Protein AF-A0A1J3D879-F1 (afdb_monomer_lite)

Structure (mmCIF, N/CA/C/O backbone):
data_AF-A0A1J3D879-F1
#
_entry.id   AF-A0A1J3D879-F1
#
loop_
_atom_site.group_PDB
_atom_site.id
_atom_site.type_symbol
_atom_site.label_atom_id
_atom_site.label_alt_id
_atom_site.label_comp_id
_atom_site.label_asym_id
_atom_site.label_entity_id
_atom_site.label_seq_id
_atom_site.pdbx_PDB_ins_code
_atom_site.Cartn_x
_atom_site.Cartn_y
_atom_site.Cartn_z
_atom_site.occupancy
_atom_site.B_iso_or_equiv
_atom_site.auth_seq_id
_atom_site.auth_comp_id
_atom_site.auth_asym_id
_atom_site.auth_atom_id
_atom_site.pdbx_PDB_model_num
ATOM 1 N N . ASP A 1 1 ? 16.207 -4.044 -16.120 1.00 57.97 1 ASP A N 1
ATOM 2 C CA . ASP A 1 1 ? 14.805 -3.683 -16.397 1.00 57.97 1 ASP A CA 1
ATOM 3 C C . ASP A 1 1 ? 13.958 -4.254 -15.268 1.00 57.97 1 ASP A C 1
ATOM 5 O O . ASP A 1 1 ? 13.792 -5.464 -15.191 1.00 57.97 1 ASP A O 1
ATOM 9 N N . PHE A 1 2 ? 13.556 -3.418 -14.310 1.00 56.44 2 PHE A N 1
ATOM 10 C CA . PHE A 1 2 ? 12.935 -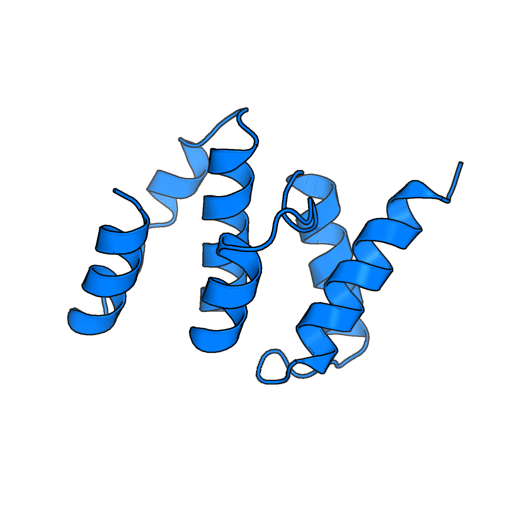3.850 -13.048 1.00 56.44 2 PHE A CA 1
ATOM 11 C C . PHE A 1 2 ? 11.636 -4.635 -13.268 1.00 56.44 2 PHE A C 1
ATOM 13 O O . PHE A 1 2 ? 11.356 -5.597 -12.559 1.00 56.44 2 PHE A O 1
ATOM 20 N N . VAL A 1 3 ? 10.868 -4.272 -14.299 1.00 58.47 3 VAL A N 1
ATOM 21 C CA . VAL A 1 3 ? 9.646 -4.996 -14.671 1.00 58.47 3 VAL A CA 1
ATOM 22 C C . VAL A 1 3 ? 9.974 -6.448 -15.010 1.00 58.47 3 VAL A C 1
ATOM 24 O O . VAL A 1 3 ? 9.271 -7.355 -14.571 1.00 58.47 3 VAL A O 1
ATOM 27 N N . LYS A 1 4 ? 11.086 -6.675 -15.720 1.00 65.62 4 LYS A N 1
ATOM 28 C CA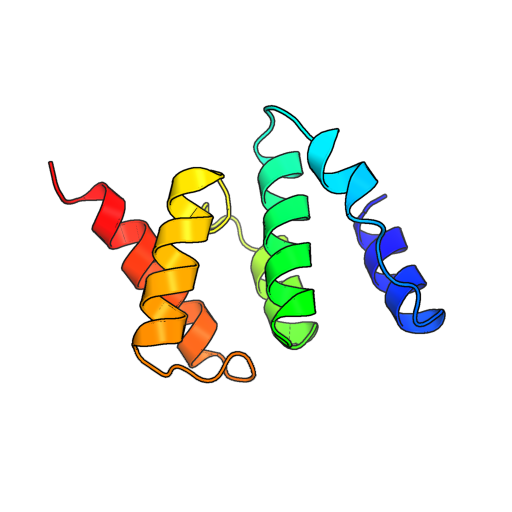 . LYS A 1 4 ? 11.577 -8.018 -16.020 1.00 65.62 4 LYS A CA 1
ATOM 29 C C . LYS A 1 4 ? 11.952 -8.763 -14.741 1.00 65.62 4 LYS A C 1
ATOM 31 O O . LYS A 1 4 ? 11.497 -9.883 -14.574 1.00 65.62 4 LYS A O 1
ATOM 36 N N . GLU A 1 5 ? 12.685 -8.142 -13.817 1.00 62.16 5 GLU A N 1
ATOM 37 C CA . GLU A 1 5 ? 13.065 -8.786 -12.548 1.00 62.16 5 GLU A CA 1
ATOM 38 C C . GLU A 1 5 ? 11.863 -9.136 -11.660 1.00 62.16 5 GLU A C 1
ATOM 40 O O . GLU A 1 5 ? 11.842 -10.205 -11.055 1.00 62.16 5 GLU A O 1
ATOM 45 N N . VAL A 1 6 ? 10.833 -8.285 -11.615 1.00 60.81 6 VAL A N 1
ATOM 46 C CA . VAL A 1 6 ? 9.581 -8.571 -10.894 1.00 60.81 6 VAL A CA 1
ATOM 47 C C . VAL A 1 6 ? 8.852 -9.766 -11.506 1.00 60.81 6 VAL A C 1
ATOM 49 O O . VAL A 1 6 ? 8.332 -10.606 -10.773 1.00 60.81 6 VAL A O 1
ATOM 52 N N . ILE A 1 7 ? 8.820 -9.861 -12.838 1.00 64.75 7 ILE A N 1
ATOM 53 C CA . ILE A 1 7 ? 8.221 -10.999 -13.547 1.00 64.75 7 ILE A CA 1
ATOM 54 C C . ILE A 1 7 ? 9.040 -12.276 -13.294 1.0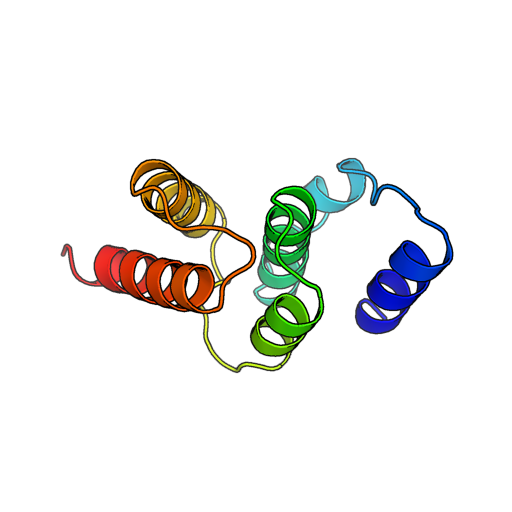0 64.75 7 ILE A C 1
ATOM 56 O O . ILE A 1 7 ? 8.469 -13.328 -13.007 1.00 64.75 7 ILE A O 1
ATOM 60 N N . GLU A 1 8 ? 10.370 -12.181 -13.348 1.00 63.69 8 GLU A N 1
ATOM 61 C CA . GLU A 1 8 ? 11.297 -13.313 -13.214 1.00 63.69 8 GLU A CA 1
ATOM 62 C C . GLU A 1 8 ? 11.342 -13.863 -11.779 1.00 63.69 8 GLU A C 1
ATOM 64 O O . GLU A 1 8 ? 11.367 -15.078 -11.577 1.00 63.69 8 GLU A O 1
ATOM 69 N N . ALA A 1 9 ? 11.284 -12.992 -10.765 1.00 59.56 9 ALA A N 1
ATOM 70 C CA . ALA A 1 9 ? 11.228 -13.387 -9.357 1.00 59.56 9 ALA A CA 1
ATOM 71 C C . ALA A 1 9 ? 9.938 -14.147 -9.010 1.00 59.56 9 ALA A C 1
ATOM 73 O O . ALA A 1 9 ? 9.950 -14.998 -8.119 1.00 59.56 9 ALA A O 1
ATOM 74 N N . ASP A 1 10 ? 8.843 -13.864 -9.71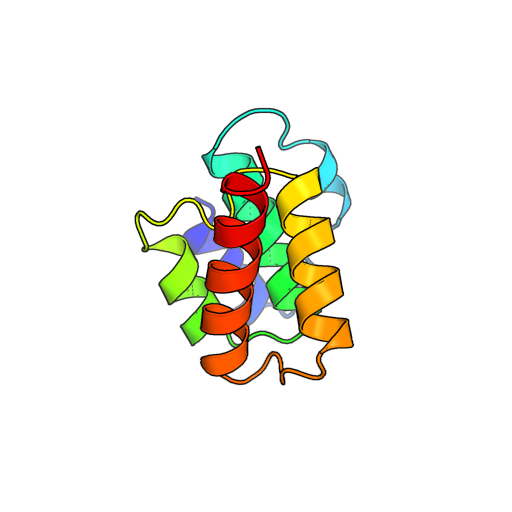7 1.00 53.66 10 ASP A N 1
ATOM 75 C CA . ASP A 1 10 ? 7.564 -14.556 -9.551 1.00 53.66 10 ASP A CA 1
ATOM 76 C C . ASP A 1 10 ? 7.576 -15.936 -10.221 1.00 53.66 10 ASP A C 1
ATOM 78 O O . ASP A 1 10 ? 7.148 -16.924 -9.629 1.00 53.66 10 ASP A O 1
ATOM 82 N N . THR A 1 11 ? 8.191 -16.043 -11.404 1.00 58.50 11 THR A N 1
ATOM 83 C CA . THR A 1 11 ? 8.363 -17.336 -12.094 1.00 58.50 11 THR A CA 1
ATOM 84 C C . THR A 1 11 ? 9.351 -18.259 -11.380 1.00 58.50 11 THR A C 1
ATOM 86 O O . THR A 1 11 ? 9.204 -19.478 -11.441 1.00 58.50 11 THR A O 1
ATOM 89 N N . ARG A 1 12 ? 10.361 -17.703 -10.697 1.00 53.00 12 ARG A N 1
ATOM 90 C CA . ARG A 1 12 ? 11.370 -18.477 -9.954 1.00 53.00 12 ARG A CA 1
ATOM 91 C C . ARG A 1 12 ? 11.068 -18.678 -8.470 1.00 53.00 12 ARG A C 1
ATOM 93 O O . ARG A 1 12 ? 11.815 -19.401 -7.817 1.00 53.00 12 ARG A O 1
ATOM 100 N N . GLY A 1 13 ? 10.038 -18.036 -7.913 1.00 51.44 13 GLY A N 1
ATOM 101 C CA . GLY A 1 13 ? 9.814 -18.023 -6.460 1.00 51.44 13 GLY A CA 1
ATOM 102 C C . GLY A 1 13 ? 10.995 -17.434 -5.671 1.00 51.44 13 GLY A C 1
ATOM 103 O O . GLY A 1 13 ? 11.185 -17.757 -4.499 1.00 51.44 13 GLY A O 1
ATOM 104 N N . SER A 1 14 ? 11.821 -16.599 -6.313 1.00 49.25 14 SER A N 1
ATOM 105 C CA . SER A 1 14 ? 13.052 -16.079 -5.717 1.00 49.25 14 SER A CA 1
ATOM 106 C C . SER A 1 14 ? 12.726 -15.003 -4.685 1.00 49.25 14 SER A C 1
ATOM 108 O O . SER A 1 14 ? 11.958 -14.068 -4.951 1.00 49.25 14 SER A O 1
ATOM 110 N N . LYS A 1 15 ? 13.337 -15.113 -3.502 1.00 51.84 15 LYS A N 1
ATOM 111 C CA . LYS A 1 15 ? 13.393 -14.011 -2.538 1.00 51.84 15 LYS A CA 1
ATOM 112 C C . LYS A 1 15 ? 14.237 -12.908 -3.164 1.00 51.84 15 LYS A C 1
ATOM 114 O O . LYS A 1 15 ? 15.366 -13.160 -3.576 1.00 51.84 15 LYS A O 1
ATOM 119 N N . PHE A 1 16 ? 13.656 -11.723 -3.305 1.00 54.22 16 PHE A N 1
ATOM 120 C CA . PHE A 1 16 ? 14.410 -10.546 -3.710 1.00 54.22 16 PHE A CA 1
ATOM 121 C C . PHE A 1 16 ? 15.295 -10.191 -2.516 1.00 54.22 16 PHE A C 1
ATOM 123 O O . PHE A 1 16 ? 14.790 -10.039 -1.406 1.00 54.22 16 PHE A O 1
ATOM 130 N N . GLU A 1 17 ? 16.610 -10.208 -2.693 1.00 47.88 17 GLU A N 1
ATOM 131 C CA . GLU A 1 17 ? 17.532 -10.095 -1.569 1.00 47.88 17 GLU A CA 1
ATOM 132 C C . GLU A 1 17 ? 17.519 -8.647 -1.048 1.00 47.88 17 GLU A C 1
ATOM 134 O O . GLU A 1 17 ? 17.740 -7.690 -1.793 1.00 47.88 17 GLU A O 1
ATOM 139 N N . MET A 1 18 ? 17.220 -8.483 0.246 1.00 46.66 18 MET A N 1
ATOM 140 C CA . MET A 1 18 ? 17.098 -7.192 0.946 1.00 46.66 18 MET A CA 1
ATOM 141 C C . MET A 1 18 ? 18.365 -6.319 0.830 1.00 46.66 18 MET A C 1
ATOM 143 O O . MET A 1 18 ? 18.318 -5.112 1.043 1.00 46.66 18 MET A O 1
ATOM 147 N N . SER A 1 19 ? 19.495 -6.922 0.449 1.00 41.44 19 SER A N 1
ATOM 148 C CA . SER A 1 19 ? 20.781 -6.279 0.166 1.00 41.44 19 SER A CA 1
ATOM 149 C C . SER A 1 19 ? 20.740 -5.319 -1.032 1.00 41.44 19 SER A C 1
ATOM 151 O O . SER A 1 19 ? 21.438 -4.304 -1.024 1.00 41.44 19 SER A O 1
ATOM 153 N N . CYS A 1 20 ? 19.896 -5.569 -2.039 1.00 46.41 20 CYS A N 1
ATOM 154 C CA . CYS A 1 20 ? 19.729 -4.656 -3.176 1.00 46.41 20 CYS A CA 1
ATOM 155 C C . CYS A 1 20 ? 18.951 -3.390 -2.788 1.00 46.41 20 CYS A C 1
ATOM 157 O O . CYS A 1 20 ? 19.154 -2.332 -3.374 1.00 46.41 20 CYS A O 1
ATOM 159 N N . ILE A 1 21 ? 18.093 -3.477 -1.767 1.00 50.09 21 ILE A N 1
ATOM 160 C CA . ILE A 1 21 ? 17.247 -2.371 -1.305 1.00 50.09 21 ILE A CA 1
ATOM 161 C C . ILE A 1 21 ? 18.077 -1.248 -0.668 1.00 50.09 21 ILE A C 1
ATOM 163 O O . ILE A 1 21 ? 17.761 -0.074 -0.849 1.00 50.09 21 ILE A O 1
ATOM 167 N N . SER A 1 22 ? 19.151 -1.599 0.042 1.00 49.25 22 SER A N 1
ATOM 168 C CA . SER A 1 22 ? 20.081 -0.643 0.658 1.00 49.25 22 SER A CA 1
ATOM 169 C C . SER A 1 22 ? 20.980 0.099 -0.336 1.00 49.25 22 SER A C 1
ATOM 171 O O . SER A 1 22 ? 21.601 1.078 0.051 1.00 49.25 22 SER A O 1
ATOM 173 N N . LEU A 1 23 ? 21.064 -0.353 -1.594 1.00 48.25 23 LEU A N 1
ATOM 174 C CA . LEU A 1 23 ? 21.905 0.263 -2.633 1.00 48.25 23 LEU A CA 1
ATOM 175 C C . LEU A 1 23 ? 21.143 1.250 -3.532 1.00 48.25 23 LEU A C 1
ATOM 177 O O . LEU A 1 23 ? 21.752 1.935 -4.347 1.00 48.25 23 LEU A O 1
ATOM 181 N N . LEU A 1 24 ? 19.818 1.312 -3.396 1.00 53.84 24 LEU A N 1
ATOM 182 C CA . LEU A 1 24 ? 18.919 2.152 -4.186 1.00 53.84 24 LEU A CA 1
ATOM 183 C C . LEU A 1 24 ? 18.706 3.485 -3.438 1.00 53.84 24 LEU A C 1
ATOM 185 O O . LEU A 1 24 ? 17.643 3.722 -2.857 1.00 53.84 24 LEU A O 1
ATOM 189 N N . GLU A 1 25 ? 19.745 4.323 -3.365 1.00 52.59 25 GLU A N 1
ATOM 190 C CA . GLU A 1 25 ? 19.711 5.597 -2.633 1.00 52.59 25 GLU A CA 1
ATOM 191 C C . GLU A 1 25 ? 19.533 6.819 -3.549 1.00 52.59 25 GLU A C 1
ATOM 193 O O . GLU A 1 25 ? 20.435 7.226 -4.277 1.00 52.59 25 GLU A O 1
ATOM 198 N N . GLY A 1 26 ? 18.389 7.496 -3.386 1.00 55.34 26 GLY A N 1
ATOM 199 C CA . GLY A 1 26 ? 18.243 8.927 -3.673 1.00 55.34 26 GLY A CA 1
ATOM 200 C C . GLY A 1 26 ? 17.288 9.299 -4.805 1.00 55.34 26 GLY A C 1
ATOM 201 O O . GLY A 1 26 ? 16.754 10.409 -4.789 1.00 55.34 26 GLY A O 1
ATOM 202 N N . SER A 1 27 ? 16.991 8.404 -5.752 1.00 65.88 27 SER A N 1
ATOM 203 C CA . SER A 1 27 ? 16.064 8.723 -6.845 1.00 65.88 27 SER A CA 1
ATOM 204 C C . SER A 1 27 ? 14.606 8.339 -6.549 1.00 65.88 27 SER A C 1
ATOM 206 O O . SER A 1 27 ? 14.280 7.423 -5.790 1.00 65.88 27 SER A O 1
ATOM 208 N N . VAL A 1 28 ? 13.678 9.047 -7.197 1.00 64.75 28 VAL A N 1
ATOM 209 C CA . VAL A 1 28 ? 12.233 8.759 -7.147 1.00 64.75 28 VAL A CA 1
ATOM 210 C C . VAL A 1 28 ? 11.938 7.318 -7.591 1.00 64.75 28 VAL A C 1
ATOM 212 O O . VAL A 1 28 ? 11.107 6.645 -6.987 1.00 64.75 28 VAL A O 1
ATOM 215 N N . HIS A 1 29 ? 12.645 6.819 -8.609 1.00 67.88 29 HIS A N 1
ATOM 216 C CA . HIS A 1 29 ? 12.462 5.464 -9.143 1.00 67.88 29 HIS A CA 1
ATOM 217 C C . HIS A 1 29 ? 12.942 4.376 -8.177 1.00 67.88 29 HIS A C 1
ATOM 219 O O . HIS A 1 29 ? 12.265 3.367 -7.996 1.00 67.88 29 HIS A O 1
ATOM 225 N N . GLU A 1 30 ? 14.066 4.601 -7.511 1.00 70.62 30 GLU A N 1
ATOM 226 C CA . GLU A 1 30 ? 14.620 3.700 -6.498 1.00 70.62 30 GLU A CA 1
ATOM 227 C C . GLU A 1 30 ? 13.702 3.556 -5.283 1.00 70.62 30 GLU A C 1
ATOM 229 O O . GLU A 1 30 ? 13.413 2.442 -4.839 1.00 70.62 30 GLU A O 1
ATOM 234 N N . ASN A 1 31 ? 13.146 4.675 -4.808 1.00 73.75 31 ASN A N 1
ATOM 235 C CA . ASN A 1 31 ? 12.151 4.665 -3.738 1.00 73.75 31 ASN A CA 1
ATOM 236 C C . ASN A 1 31 ? 10.889 3.884 -4.138 1.00 73.75 31 ASN A C 1
ATOM 238 O O . ASN A 1 31 ? 10.369 3.114 -3.327 1.00 73.75 31 ASN A O 1
ATOM 242 N N . LYS A 1 32 ? 10.439 4.009 -5.397 1.00 76.38 32 LYS A N 1
ATOM 243 C CA . LYS A 1 32 ? 9.317 3.213 -5.917 1.00 76.38 32 LYS A CA 1
ATOM 244 C C . LYS A 1 32 ? 9.602 1.716 -5.872 1.00 76.38 32 LYS A C 1
ATOM 246 O O . LYS A 1 32 ? 8.755 0.956 -5.406 1.00 76.38 32 LYS A O 1
ATOM 251 N N . ILE A 1 33 ? 10.784 1.306 -6.322 1.00 76.88 33 ILE A N 1
ATOM 252 C CA . ILE A 1 33 ? 11.198 -0.100 -6.354 1.00 76.88 33 ILE A CA 1
ATOM 253 C C . ILE A 1 33 ? 11.229 -0.690 -4.943 1.00 76.88 33 ILE A C 1
ATOM 255 O O . ILE A 1 33 ? 10.557 -1.692 -4.692 1.00 76.88 33 ILE A O 1
ATOM 259 N N . ARG A 1 34 ? 11.933 -0.041 -4.005 1.00 80.19 34 ARG A N 1
ATOM 260 C CA . ARG A 1 34 ? 11.989 -0.489 -2.606 1.00 80.19 34 ARG A CA 1
ATOM 261 C C . ARG A 1 34 ? 10.593 -0.656 -2.022 1.00 80.19 34 ARG A C 1
ATOM 263 O O . ARG A 1 34 ? 10.275 -1.695 -1.453 1.00 80.19 34 ARG A O 1
ATOM 270 N N . ASN A 1 35 ? 9.765 0.373 -2.151 1.00 84.31 35 ASN A N 1
ATOM 271 C CA . ASN A 1 35 ? 8.470 0.392 -1.491 1.00 84.31 35 ASN A CA 1
ATOM 272 C C . ASN A 1 35 ? 7.534 -0.689 -2.069 1.00 84.31 35 ASN A C 1
ATOM 274 O O . ASN A 1 35 ? 6.795 -1.326 -1.323 1.00 84.31 35 ASN A O 1
ATOM 278 N N . VAL A 1 36 ? 7.615 -0.984 -3.371 1.00 83.69 36 VAL A N 1
ATOM 279 C CA . VAL A 1 36 ? 6.874 -2.098 -3.991 1.00 83.69 36 VAL A CA 1
ATOM 280 C C . VAL A 1 36 ? 7.330 -3.464 -3.478 1.00 83.69 36 VAL A C 1
ATOM 282 O O . VAL A 1 36 ? 6.487 -4.341 -3.287 1.00 83.69 36 VAL A O 1
ATOM 285 N N . LEU A 1 37 ? 8.624 -3.650 -3.213 1.00 84.12 37 LEU A N 1
ATOM 286 C CA . LEU A 1 37 ? 9.129 -4.890 -2.615 1.00 84.12 37 LEU A CA 1
ATOM 287 C C . LEU A 1 37 ? 8.575 -5.095 -1.203 1.00 84.12 37 LEU A C 1
ATOM 289 O O . LEU A 1 37 ? 8.076 -6.176 -0.905 1.00 84.12 37 LEU A O 1
ATOM 293 N N . VAL A 1 38 ? 8.550 -4.040 -0.385 1.00 87.31 38 VAL A N 1
ATOM 294 C CA . VAL A 1 38 ? 7.939 -4.086 0.954 1.00 87.31 38 VAL A CA 1
ATOM 295 C C . VAL A 1 38 ? 6.456 -4.473 0.869 1.00 87.31 38 VAL A C 1
ATOM 297 O O . VAL A 1 38 ? 5.990 -5.342 1.603 1.00 87.31 38 VAL A O 1
ATOM 300 N N . LEU A 1 39 ? 5.701 -3.889 -0.070 1.00 88.19 39 LEU A N 1
ATOM 301 C CA . LEU A 1 39 ? 4.293 -4.250 -0.284 1.00 88.19 39 LEU A CA 1
ATOM 302 C C . LEU A 1 39 ? 4.124 -5.707 -0.741 1.00 88.19 39 LEU A C 1
ATOM 304 O O . LEU A 1 39 ? 3.180 -6.378 -0.322 1.00 88.19 39 LEU A O 1
ATOM 308 N N . ARG A 1 40 ? 5.032 -6.216 -1.582 1.00 88.06 40 ARG A N 1
ATOM 309 C CA . ARG A 1 40 ? 5.034 -7.622 -2.007 1.00 88.06 40 ARG A CA 1
ATOM 310 C C . ARG A 1 40 ? 5.228 -8.556 -0.815 1.00 88.06 40 ARG A C 1
ATOM 312 O O . ARG A 1 40 ? 4.483 -9.524 -0.690 1.00 88.06 40 ARG A O 1
ATOM 319 N N . GLU A 1 41 ? 6.194 -8.266 0.052 1.00 88.06 41 GLU A N 1
ATOM 320 C CA . GLU A 1 41 ? 6.462 -9.059 1.261 1.00 88.06 41 GLU A CA 1
ATOM 321 C C . GLU A 1 41 ? 5.287 -9.037 2.243 1.00 88.06 41 GLU A C 1
ATOM 323 O O . GLU A 1 41 ? 4.984 -10.054 2.864 1.00 88.06 41 GLU A O 1
ATOM 328 N N . LEU A 1 42 ? 4.552 -7.924 2.300 1.00 88.00 42 LEU A N 1
ATOM 329 C CA . LEU A 1 42 ? 3.310 -7.799 3.068 1.00 88.00 42 LEU A CA 1
ATOM 330 C C . LEU A 1 42 ? 2.136 -8.612 2.476 1.00 88.00 42 LEU A C 1
ATOM 332 O O . LEU A 1 42 ? 1.065 -8.705 3.074 1.00 88.00 42 LEU A O 1
ATOM 336 N N . GLY A 1 43 ? 2.311 -9.205 1.293 1.00 89.50 43 GLY A N 1
ATOM 337 C CA . GLY A 1 43 ? 1.300 -10.027 0.632 1.00 89.50 43 GLY A CA 1
ATOM 338 C C . GLY A 1 43 ? 0.336 -9.247 -0.261 1.00 89.50 43 GLY A C 1
ATOM 339 O O . GLY A 1 43 ? -0.734 -9.769 -0.591 1.00 89.50 43 GLY A O 1
ATOM 340 N N . VAL A 1 44 ? 0.690 -8.023 -0.672 1.00 90.69 44 VAL A N 1
ATOM 341 C CA . VAL A 1 44 ? -0.097 -7.254 -1.644 1.00 90.69 44 VAL A CA 1
ATOM 342 C C . VAL A 1 44 ? -0.057 -7.956 -3.015 1.00 90.69 44 VAL A C 1
ATOM 344 O O . VAL A 1 44 ? 1.024 -8.202 -3.554 1.00 90.69 44 VAL A O 1
ATOM 347 N N . PRO A 1 45 ? -1.217 -8.269 -3.625 1.00 89.44 45 PRO A N 1
ATOM 348 C CA . PRO A 1 45 ? -1.293 -8.938 -4.915 1.00 89.44 45 PRO A CA 1
ATOM 349 C C . PRO A 1 45 ? -0.592 -8.161 -6.027 1.00 89.44 45 PRO A C 1
ATOM 351 O O . PRO A 1 45 ? -0.764 -6.948 -6.158 1.00 89.44 45 PRO A O 1
ATOM 354 N N . GLN A 1 46 ? 0.086 -8.884 -6.917 1.00 84.44 46 GLN A N 1
ATOM 355 C CA . GLN A 1 46 ? 0.846 -8.310 -8.030 1.00 84.44 46 GLN A CA 1
ATOM 356 C C . GLN A 1 46 ? 0.015 -7.362 -8.913 1.00 84.44 46 GLN A C 1
ATOM 358 O O . GLN A 1 46 ? 0.509 -6.320 -9.330 1.00 84.44 46 GLN A O 1
ATOM 363 N N . ARG A 1 47 ? -1.281 -7.651 -9.120 1.00 86.44 47 ARG A N 1
ATOM 364 C CA . ARG A 1 47 ? -2.211 -6.755 -9.841 1.00 86.44 47 ARG A CA 1
ATOM 365 C C . ARG A 1 47 ? -2.275 -5.344 -9.239 1.00 86.44 47 ARG A C 1
ATOM 367 O O . ARG A 1 47 ? -2.385 -4.365 -9.969 1.00 86.44 47 ARG A O 1
ATOM 374 N N . LEU A 1 48 ? -2.205 -5.240 -7.909 1.00 86.19 48 LEU A N 1
ATOM 375 C CA . LEU A 1 48 ? -2.233 -3.969 -7.188 1.00 86.19 48 LEU A CA 1
ATOM 376 C C . LEU A 1 48 ? -0.854 -3.298 -7.219 1.00 86.19 48 LEU A C 1
ATOM 378 O O . LEU A 1 48 ? -0.779 -2.084 -7.376 1.00 86.19 48 LEU A O 1
ATOM 382 N N . LEU A 1 49 ? 0.227 -4.082 -7.156 1.00 84.38 49 LEU A N 1
ATOM 383 C CA . LEU A 1 49 ? 1.599 -3.581 -7.299 1.00 84.38 49 LEU A CA 1
ATOM 384 C C . LEU A 1 49 ? 1.850 -2.982 -8.689 1.00 84.38 49 LEU A C 1
ATOM 386 O O . LEU A 1 49 ? 2.384 -1.881 -8.793 1.00 84.38 49 LEU A O 1
ATOM 390 N N . PHE A 1 50 ? 1.405 -3.650 -9.758 1.00 81.94 50 PHE A N 1
ATOM 391 C CA . PHE A 1 50 ? 1.498 -3.106 -11.113 1.00 81.94 50 PHE A CA 1
ATOM 392 C C . PHE A 1 50 ? 0.713 -1.809 -11.250 1.00 81.94 50 PHE A C 1
ATOM 394 O O . PHE A 1 50 ? 1.238 -0.846 -11.802 1.00 81.94 50 PHE A O 1
ATOM 401 N N . SER A 1 51 ? -0.498 -1.748 -10.684 1.00 79.38 51 SER A N 1
ATOM 402 C CA . SER A 1 51 ? -1.287 -0.514 -10.661 1.00 79.38 51 SER A CA 1
ATOM 403 C C . SER A 1 51 ? -0.560 0.637 -9.962 1.00 79.38 51 SER A C 1
ATOM 405 O O . SER A 1 51 ? -0.765 1.783 -10.347 1.00 79.38 51 SER A O 1
ATOM 407 N N . LEU A 1 52 ? 0.265 0.360 -8.948 1.00 77.19 52 LEU A N 1
ATOM 408 C CA . LEU A 1 52 ? 1.066 1.370 -8.254 1.00 77.19 52 LEU A CA 1
ATOM 409 C C . LEU A 1 52 ? 2.270 1.821 -9.087 1.00 77.19 52 LEU A C 1
ATOM 411 O O . LEU A 1 52 ? 2.523 3.023 -9.175 1.00 77.19 52 LEU A O 1
ATOM 415 N N . LEU A 1 53 ? 2.965 0.877 -9.731 1.00 72.38 53 LEU A N 1
ATOM 416 C CA . LEU A 1 53 ? 4.141 1.133 -10.571 1.00 72.38 53 LEU A CA 1
ATOM 417 C C . LEU A 1 53 ? 3.824 1.989 -11.798 1.00 72.38 53 LEU A C 1
ATOM 419 O O . LEU A 1 53 ? 4.581 2.906 -12.107 1.00 72.38 53 LEU A O 1
ATOM 423 N N . ILE A 1 54 ? 2.706 1.709 -12.475 1.00 73.19 54 ILE A N 1
ATOM 424 C CA . ILE A 1 54 ? 2.278 2.458 -13.667 1.00 73.19 54 ILE A CA 1
ATOM 425 C C . ILE A 1 54 ? 1.578 3.776 -13.322 1.00 73.19 54 ILE A C 1
ATOM 427 O O . ILE A 1 54 ? 1.309 4.577 -14.214 1.00 73.19 54 ILE A O 1
ATOM 431 N N . SER A 1 55 ? 1.234 4.002 -12.048 1.00 71.50 55 SER A N 1
ATOM 432 C CA . SER A 1 55 ? 0.596 5.251 -11.650 1.00 71.50 55 SER A CA 1
ATOM 433 C C . SER A 1 55 ? 1.623 6.373 -11.530 1.00 71.50 55 SER A C 1
ATOM 435 O O . SER A 1 55 ? 2.702 6.213 -10.951 1.00 71.50 55 SER A O 1
ATOM 437 N N . ASP A 1 56 ? 1.231 7.556 -11.991 1.00 63.16 56 ASP A N 1
ATOM 438 C CA . ASP A 1 56 ? 2.002 8.787 -11.802 1.00 63.16 56 ASP A CA 1
ATOM 439 C C . ASP A 1 56 ? 1.921 9.315 -10.350 1.00 63.16 56 ASP A C 1
ATOM 441 O O . ASP A 1 56 ? 2.440 10.373 -9.998 1.00 63.16 56 ASP A O 1
ATOM 445 N N . ARG A 1 57 ? 1.240 8.572 -9.462 1.00 62.53 57 ARG A N 1
ATOM 446 C CA . ARG A 1 57 ? 1.027 8.970 -8.072 1.00 62.53 57 ARG A CA 1
ATOM 447 C C . ARG A 1 57 ? 2.309 8.760 -7.268 1.00 62.53 57 ARG A C 1
ATOM 449 O O . ARG A 1 57 ? 2.875 7.670 -7.229 1.00 62.53 57 ARG A O 1
ATOM 456 N N . GLN A 1 58 ? 2.717 9.800 -6.547 1.00 62.78 58 GLN A N 1
ATOM 457 C CA . GLN A 1 58 ? 3.917 9.843 -5.703 1.00 62.78 58 GLN A CA 1
ATOM 458 C C . GLN A 1 58 ? 3.782 9.051 -4.380 1.00 62.78 58 GLN A C 1
ATOM 460 O O . GLN A 1 58 ? 4.571 9.267 -3.467 1.00 62.78 58 GLN A O 1
ATOM 465 N N . ILE A 1 59 ? 2.816 8.120 -4.262 1.00 59.78 59 ILE A N 1
ATOM 466 C CA . ILE A 1 59 ? 2.517 7.323 -3.038 1.00 59.78 59 ILE A CA 1
ATOM 467 C C . ILE A 1 59 ? 3.768 6.649 -2.465 1.00 59.78 59 ILE A C 1
ATOM 469 O O . ILE A 1 59 ? 3.865 6.349 -1.283 1.00 59.78 59 ILE A O 1
ATOM 473 N N . VAL A 1 60 ? 4.714 6.365 -3.348 1.00 58.25 60 VAL A N 1
ATOM 474 C CA . VAL A 1 60 ? 5.901 5.559 -3.106 1.00 58.25 60 VAL A CA 1
ATOM 475 C C . VAL A 1 60 ? 7.189 6.393 -3.157 1.00 58.25 60 VAL A C 1
ATOM 477 O O . VAL A 1 60 ? 8.279 5.836 -3.238 1.00 58.25 60 VAL A O 1
ATOM 480 N N . CYS A 1 61 ? 7.087 7.721 -3.086 1.00 59.56 61 CYS A N 1
ATOM 481 C CA . CYS A 1 61 ? 8.213 8.637 -3.251 1.00 59.56 61 CYS A CA 1
ATOM 482 C C . CYS A 1 61 ? 8.628 9.258 -1.914 1.00 59.56 61 CYS A C 1
ATOM 484 O O . CYS A 1 61 ? 8.329 10.409 -1.622 1.00 59.56 61 CYS A O 1
ATOM 486 N N . GLY A 1 62 ? 9.320 8.466 -1.102 1.00 67.06 62 GLY A N 1
ATOM 487 C CA . GLY A 1 62 ? 9.820 8.847 0.218 1.00 67.06 62 GLY A CA 1
ATOM 488 C C . GLY A 1 62 ? 10.017 7.593 1.060 1.00 67.06 62 GLY A C 1
ATOM 489 O O . GLY A 1 62 ? 9.191 6.685 0.994 1.00 67.06 62 GLY A O 1
ATOM 490 N N . ARG A 1 63 ? 11.132 7.494 1.791 1.00 69.88 63 ARG A N 1
ATOM 491 C CA . ARG A 1 63 ? 11.432 6.322 2.630 1.00 69.88 63 ARG A CA 1
ATOM 492 C C . ARG A 1 63 ? 10.634 6.348 3.922 1.00 69.88 63 ARG A C 1
ATOM 494 O O . ARG A 1 63 ? 9.724 5.549 4.097 1.00 69.88 63 ARG A O 1
ATOM 501 N N . GLU A 1 64 ? 10.926 7.332 4.757 1.00 75.12 64 GLU A N 1
ATOM 502 C CA . GLU A 1 64 ? 10.364 7.455 6.103 1.00 75.12 64 GLU A CA 1
ATOM 503 C C . GLU A 1 64 ? 8.838 7.612 6.052 1.00 75.12 64 GLU A C 1
ATOM 505 O O . GLU A 1 64 ? 8.102 6.844 6.664 1.00 75.12 64 GLU A O 1
ATOM 510 N N . ARG A 1 65 ? 8.340 8.512 5.191 1.00 79.25 65 ARG A N 1
ATOM 511 C CA . ARG A 1 65 ? 6.895 8.737 5.012 1.00 79.25 65 ARG A CA 1
ATOM 512 C C . ARG A 1 65 ? 6.131 7.499 4.545 1.00 79.25 65 ARG A C 1
ATOM 514 O O . ARG A 1 65 ? 4.968 7.323 4.917 1.00 79.25 65 ARG A O 1
ATOM 521 N N . PHE A 1 66 ? 6.745 6.669 3.702 1.00 85.94 66 PHE A N 1
ATOM 522 C CA . PHE A 1 66 ? 6.114 5.438 3.238 1.00 85.94 66 PHE A CA 1
ATOM 523 C C . PHE A 1 66 ? 6.008 4.428 4.378 1.00 85.94 66 PHE A C 1
ATOM 525 O O . PHE A 1 66 ? 4.922 3.899 4.597 1.00 85.94 66 PHE A O 1
ATOM 532 N N . GLU A 1 67 ? 7.096 4.207 5.118 1.00 86.75 67 GLU A N 1
ATOM 533 C CA . GLU A 1 67 ? 7.132 3.275 6.250 1.00 86.75 67 GLU A CA 1
ATOM 534 C C . GLU A 1 67 ? 6.120 3.678 7.337 1.00 86.75 67 GLU A C 1
ATOM 536 O O . GLU A 1 67 ? 5.309 2.850 7.754 1.00 86.75 67 GLU A O 1
ATOM 541 N N . GLU A 1 68 ? 6.056 4.963 7.703 1.00 88.31 68 GLU A N 1
ATOM 542 C CA . GLU A 1 68 ? 5.071 5.479 8.666 1.00 88.31 68 GLU A CA 1
ATOM 543 C C . GLU A 1 68 ? 3.621 5.309 8.192 1.00 88.31 68 GLU A C 1
ATOM 545 O O . GLU A 1 68 ? 2.735 4.915 8.956 1.00 88.31 68 GLU A O 1
ATOM 550 N N . SER A 1 69 ? 3.349 5.629 6.922 1.00 89.31 69 SER A N 1
ATOM 551 C CA . SER A 1 69 ? 2.002 5.501 6.355 1.00 89.31 69 SER A CA 1
ATOM 552 C C . SER A 1 69 ? 1.582 4.037 6.267 1.00 89.31 69 SER A C 1
ATOM 554 O O . SER A 1 69 ? 0.432 3.704 6.555 1.00 89.31 69 SER A O 1
ATOM 556 N N . LEU A 1 70 ? 2.520 3.161 5.902 1.00 90.62 70 LEU A N 1
ATOM 557 C CA . LEU A 1 70 ? 2.310 1.725 5.834 1.00 90.62 70 LEU A CA 1
ATOM 558 C C . LEU A 1 70 ? 1.978 1.155 7.211 1.00 90.62 70 LEU A C 1
ATOM 560 O O . LEU A 1 70 ? 0.988 0.436 7.341 1.00 90.62 70 LEU A O 1
ATOM 564 N N . GLN A 1 71 ? 2.751 1.528 8.233 1.00 90.94 71 GLN A N 1
ATOM 565 C CA . GLN A 1 71 ? 2.515 1.105 9.608 1.00 90.94 71 GLN A CA 1
ATOM 566 C C . GLN A 1 71 ? 1.105 1.493 10.074 1.00 90.94 71 GLN A C 1
ATOM 568 O O . GLN A 1 71 ? 0.351 0.629 10.514 1.00 90.94 71 GLN A O 1
ATOM 573 N N . LYS A 1 72 ? 0.697 2.755 9.883 1.00 92.69 72 LYS A N 1
ATOM 574 C CA . LYS A 1 72 ? -0.649 3.229 10.256 1.00 92.69 72 LYS A CA 1
ATOM 575 C C . LYS A 1 72 ? -1.765 2.429 9.582 1.00 92.69 72 LYS A C 1
ATOM 577 O O . LYS A 1 72 ? -2.755 2.091 10.222 1.00 92.6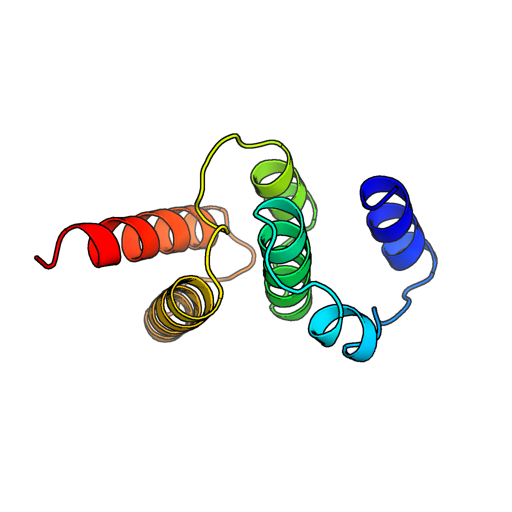9 72 LYS A O 1
ATOM 582 N N . VAL A 1 73 ? -1.634 2.122 8.290 1.00 93.00 73 VAL A N 1
ATOM 583 C CA . VAL A 1 73 ? -2.665 1.370 7.551 1.00 93.00 73 VAL A CA 1
ATOM 584 C C . VAL A 1 73 ? -2.756 -0.082 8.021 1.00 93.00 73 VAL A C 1
ATOM 586 O O . VAL A 1 73 ? -3.860 -0.625 8.101 1.00 93.00 73 VAL A O 1
ATOM 589 N N . VAL A 1 74 ? -1.620 -0.696 8.363 1.00 92.25 74 VAL A N 1
ATOM 590 C CA . VAL A 1 74 ? -1.581 -2.036 8.963 1.00 92.25 74 VAL A CA 1
ATOM 591 C C . VAL A 1 74 ? -2.224 -2.024 10.353 1.00 92.25 74 VAL A C 1
ATOM 593 O O . VAL A 1 74 ? -3.066 -2.874 10.634 1.00 92.25 74 VAL A O 1
ATOM 596 N N . GLU A 1 75 ? -1.913 -1.032 11.190 1.00 94.31 75 GLU A N 1
ATOM 597 C CA . GLU A 1 75 ? -2.512 -0.859 12.523 1.00 94.31 75 GLU A CA 1
ATOM 598 C C . GLU A 1 75 ? -4.029 -0.611 12.468 1.00 94.31 75 GLU A C 1
ATOM 600 O O . GLU A 1 75 ? -4.768 -1.104 13.317 1.00 94.31 75 GLU A O 1
ATOM 605 N N . MET A 1 76 ? -4.522 0.085 11.437 1.00 94.25 76 MET A N 1
ATOM 606 C CA . MET A 1 76 ? -5.960 0.259 11.187 1.00 94.25 76 MET A CA 1
ATOM 607 C C . MET A 1 76 ? -6.676 -1.038 10.764 1.00 94.25 76 MET A C 1
ATOM 609 O O . MET A 1 76 ? -7.904 -1.049 10.660 1.00 94.25 76 MET A O 1
ATOM 613 N N . GLY A 1 77 ? -5.944 -2.126 10.500 1.00 94.88 77 GLY A N 1
ATOM 614 C CA . GLY A 1 77 ? -6.515 -3.432 10.169 1.00 94.88 77 GLY A CA 1
ATOM 615 C C . GLY A 1 77 ? -6.989 -3.573 8.720 1.00 94.88 77 GLY A C 1
ATOM 616 O O . GLY A 1 77 ? -7.834 -4.423 8.431 1.00 94.88 77 GLY A O 1
ATOM 617 N N . PHE A 1 78 ? -6.479 -2.758 7.790 1.00 95.50 78 PHE A N 1
ATOM 618 C CA . PHE A 1 78 ? -6.782 -2.941 6.369 1.00 95.50 78 PHE A CA 1
ATOM 619 C C . PHE A 1 78 ? -6.100 -4.202 5.824 1.00 95.50 78 PHE A C 1
ATOM 621 O O . PHE A 1 78 ? -4.900 -4.389 5.993 1.00 95.50 78 PHE A O 1
ATOM 628 N N . ASP A 1 79 ? -6.853 -5.038 5.104 1.00 93.94 79 ASP A N 1
ATOM 629 C CA . ASP A 1 79 ? -6.319 -6.251 4.473 1.00 93.94 79 ASP A CA 1
ATOM 630 C C . ASP A 1 79 ? -5.432 -5.907 3.253 1.00 93.94 79 ASP A C 1
ATOM 632 O O . ASP A 1 79 ? -5.978 -5.409 2.252 1.00 93.94 79 ASP A O 1
ATOM 636 N N . PRO A 1 80 ? -4.118 -6.237 3.273 1.00 92.25 80 PRO A N 1
ATOM 637 C CA . PRO A 1 80 ? -3.172 -5.999 2.173 1.00 92.25 80 PRO A CA 1
ATOM 638 C C . PRO A 1 80 ? -3.604 -6.587 0.824 1.00 92.25 80 PRO A C 1
ATOM 640 O O . PRO A 1 80 ? -3.158 -6.138 -0.233 1.00 92.25 80 PRO A O 1
ATOM 643 N N . LYS A 1 81 ? -4.502 -7.578 0.824 1.00 92.31 81 LYS A N 1
ATOM 644 C CA . LYS A 1 81 ? -4.993 -8.236 -0.396 1.00 92.31 81 LYS A CA 1
ATOM 645 C C . LYS A 1 81 ? -6.080 -7.456 -1.129 1.00 92.31 81 LYS A C 1
ATOM 647 O O . LYS A 1 81 ? -6.457 -7.812 -2.253 1.00 92.31 81 LYS A O 1
ATOM 652 N N . THR A 1 82 ? -6.582 -6.384 -0.522 1.00 91.31 82 THR A N 1
ATOM 653 C CA . THR A 1 82 ? -7.698 -5.595 -1.043 1.00 91.31 82 THR A CA 1
ATOM 654 C C . THR A 1 82 ? -7.234 -4.275 -1.648 1.00 91.31 82 THR A C 1
ATOM 656 O O . THR A 1 82 ? -6.261 -3.665 -1.216 1.00 91.31 82 THR A O 1
ATOM 659 N N . SER A 1 83 ? -7.981 -3.763 -2.628 1.00 88.31 83 SER A N 1
ATOM 660 C CA . SER A 1 83 ? -7.745 -2.412 -3.156 1.00 88.31 83 SER A CA 1
ATOM 661 C C . SER A 1 83 ? -7.942 -1.326 -2.091 1.00 88.31 83 SER A C 1
ATOM 663 O O . SER A 1 83 ? -7.306 -0.278 -2.167 1.00 88.31 83 SER A O 1
ATOM 665 N N . LYS A 1 84 ? -8.774 -1.580 -1.068 1.00 92.31 84 LYS A N 1
ATOM 666 C CA . LYS A 1 84 ? -8.997 -0.666 0.064 1.00 92.31 84 LYS A CA 1
ATOM 667 C C . LYS A 1 84 ? -7.705 -0.348 0.808 1.00 92.31 84 LYS A C 1
ATOM 669 O O . LYS A 1 84 ? -7.513 0.803 1.178 1.00 92.31 84 LYS A O 1
ATOM 674 N N . PHE A 1 85 ? -6.815 -1.326 0.960 1.00 92.38 85 PHE A N 1
ATOM 675 C CA . PH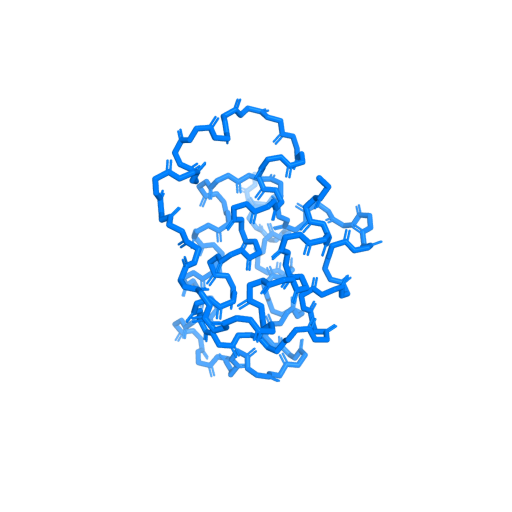E A 1 85 ? -5.498 -1.111 1.555 1.00 92.38 85 PHE A CA 1
ATOM 676 C C . PHE A 1 85 ? -4.679 -0.086 0.770 1.00 92.38 85 PHE A C 1
ATOM 678 O O . PHE A 1 85 ? -4.148 0.858 1.344 1.00 92.38 85 PHE A O 1
ATOM 685 N N . VAL A 1 86 ? -4.646 -0.210 -0.559 1.00 88.19 86 VAL A N 1
ATOM 686 C CA . VAL A 1 86 ? -3.920 0.727 -1.429 1.00 88.19 86 VAL A CA 1
ATOM 687 C C . VAL A 1 86 ? -4.522 2.134 -1.367 1.00 88.19 86 VAL A C 1
ATOM 689 O O . VAL A 1 86 ? -3.788 3.121 -1.306 1.00 88.19 86 VAL A O 1
ATOM 692 N N . TYR A 1 87 ? -5.854 2.242 -1.339 1.00 88.62 87 TYR A N 1
ATOM 693 C CA . TYR A 1 87 ? -6.530 3.530 -1.169 1.00 88.62 87 TYR A CA 1
ATOM 694 C C . TYR A 1 87 ? -6.247 4.164 0.196 1.00 88.62 87 TYR A C 1
ATOM 696 O O . TYR A 1 87 ? -5.979 5.363 0.254 1.00 88.62 87 TYR A O 1
ATOM 704 N N . ALA A 1 88 ? -6.276 3.375 1.272 1.00 91.56 88 ALA A N 1
ATOM 705 C CA . ALA A 1 88 ? -5.949 3.833 2.618 1.00 91.56 88 ALA A CA 1
ATOM 706 C C . ALA A 1 88 ? -4.492 4.304 2.699 1.00 91.56 88 ALA A C 1
ATOM 708 O O . ALA A 1 88 ? -4.236 5.392 3.206 1.00 91.56 88 ALA A O 1
ATOM 709 N N . LEU A 1 89 ? -3.558 3.553 2.107 1.00 89.94 89 LEU A N 1
ATOM 710 C CA . LEU A 1 89 ? -2.146 3.924 2.027 1.00 89.94 89 LEU A CA 1
ATOM 711 C C . LEU A 1 89 ? -1.943 5.254 1.310 1.00 89.94 89 LEU A C 1
ATOM 713 O O . LEU A 1 89 ? -1.289 6.137 1.853 1.00 89.94 89 LEU A O 1
ATOM 717 N N . HIS A 1 90 ? -2.566 5.445 0.146 1.00 86.06 90 HIS A N 1
ATOM 718 C CA . HIS A 1 90 ? -2.531 6.736 -0.543 1.00 86.06 90 HIS A CA 1
ATOM 719 C C . HIS A 1 90 ? -3.147 7.853 0.315 1.00 86.06 90 HIS A C 1
ATOM 721 O O . HIS A 1 90 ? -2.587 8.941 0.390 1.00 86.06 90 HIS A O 1
ATOM 727 N N . ALA A 1 91 ? -4.287 7.618 0.971 1.00 87.38 91 ALA A N 1
ATOM 728 C CA . ALA A 1 91 ? -4.937 8.635 1.796 1.00 87.38 91 ALA A CA 1
ATOM 729 C C . ALA A 1 91 ? -4.071 9.058 2.996 1.00 87.38 91 ALA A C 1
ATOM 731 O O . ALA A 1 91 ? -3.864 10.252 3.196 1.00 87.38 91 ALA A O 1
ATOM 732 N N . VAL A 1 92 ? -3.527 8.099 3.752 1.00 88.00 92 VAL A N 1
ATOM 733 C CA . VAL A 1 92 ? -2.648 8.362 4.904 1.00 88.00 92 VAL A CA 1
ATOM 734 C C . VAL A 1 92 ? -1.364 9.059 4.460 1.00 88.00 92 VAL A C 1
ATOM 736 O O . VAL A 1 92 ? -0.951 10.030 5.091 1.00 88.00 92 VAL A O 1
ATOM 739 N N . TYR A 1 93 ? -0.788 8.636 3.333 1.00 84.69 93 TYR A N 1
ATOM 740 C CA . TYR A 1 93 ? 0.396 9.267 2.759 1.00 84.69 93 TYR A CA 1
ATOM 741 C C . TYR A 1 93 ? 0.163 10.749 2.424 1.00 84.69 93 TYR A C 1
ATOM 743 O O . TYR A 1 93 ? 0.967 11.601 2.794 1.00 84.69 93 TYR A O 1
ATOM 751 N N . GLN A 1 94 ? -0.975 11.081 1.800 1.00 81.31 94 GLN A N 1
ATOM 752 C CA . GLN A 1 94 ? -1.331 12.468 1.474 1.00 81.31 94 GLN A CA 1
ATOM 753 C C . GLN A 1 94 ? -1.708 13.308 2.705 1.00 81.31 94 GLN A C 1
ATOM 755 O O . GLN A 1 94 ? -1.526 14.524 2.694 1.00 81.31 94 GLN A O 1
ATOM 760 N N . LEU A 1 95 ? -2.265 12.700 3.755 1.00 79.38 95 LEU A N 1
ATOM 761 C CA . LEU A 1 95 ? -2.606 13.411 4.993 1.00 79.38 95 LEU A CA 1
ATOM 762 C C . LEU A 1 95 ? -1.359 13.837 5.770 1.00 79.38 95 LEU A C 1
ATOM 764 O O . LEU A 1 95 ? -1.345 14.930 6.331 1.00 79.38 95 LEU A O 1
ATOM 768 N N . SER A 1 96 ? -0.297 13.031 5.727 1.00 67.62 96 SER A N 1
ATOM 769 C CA . SER A 1 96 ? 1.014 13.388 6.284 1.00 67.62 96 SER A CA 1
ATOM 770 C C . SER A 1 96 ? 1.638 14.627 5.616 1.00 67.62 96 SER A C 1
ATOM 772 O O . SER A 1 96 ? 2.563 15.216 6.168 1.00 67.62 96 SER A O 1
ATOM 774 N N . ASP A 1 97 ? 1.128 15.051 4.453 1.00 58.31 97 ASP A N 1
ATOM 775 C CA . ASP A 1 97 ? 1.564 16.255 3.733 1.00 58.31 97 ASP A CA 1
ATOM 776 C C . ASP A 1 97 ? 0.812 17.530 4.152 1.00 58.31 97 ASP A C 1
ATOM 778 O O . ASP A 1 97 ? 1.273 18.639 3.904 1.00 58.31 97 ASP A O 1
ATOM 782 N N . LYS A 1 98 ? -0.351 17.384 4.800 1.00 53.62 98 LYS A N 1
ATOM 783 C CA . LYS A 1 98 ? -1.231 18.501 5.189 1.00 53.62 98 LYS A CA 1
ATOM 784 C C . LYS A 1 98 ? -1.145 18.882 6.666 1.00 53.62 98 LYS A C 1
ATOM 786 O O . LYS A 1 98 ? -1.863 19.781 7.087 1.00 53.62 98 LYS A O 1
ATOM 791 N N . ALA A 1 99 ? -0.316 18.205 7.455 1.00 47.91 99 ALA A N 1
ATOM 792 C CA . ALA A 1 99 ? -0.151 18.481 8.883 1.00 47.91 99 ALA A CA 1
ATOM 793 C C . ALA A 1 99 ? 0.848 19.626 9.174 1.00 47.91 99 ALA A C 1
ATOM 795 O O . ALA A 1 99 ? 1.566 19.562 10.170 1.00 47.91 99 ALA A O 1
ATOM 796 N N . ILE A 1 100 ? 0.902 20.645 8.305 1.00 39.91 100 ILE A N 1
ATOM 797 C CA . ILE A 1 100 ? 1.704 21.870 8.479 1.00 39.91 100 ILE A CA 1
ATOM 798 C C . ILE A 1 100 ? 0.763 23.035 8.771 1.00 39.91 100 ILE A C 1
ATOM 800 O O . ILE A 1 100 ? -0.183 23.224 7.971 1.00 39.91 100 ILE A O 1
#

Foldseek 3Di:
DVVVVVVVCVVVVDDPDCVVLVVLPDDLVSLLSNLLSVLVVLVQDPVVNVVSNPDPDSLRRDDVLQVVLLVVLVVVVDRSPDVVSVVSSSVSSVVVVVPD

Organism: Noccaea caerulescens (NCBI:txid107243)

pLDDT: mean 73.69, std 16.0, range [39.91, 95.5]

Secondary structure (DSSP, 8-state):
-HHHHHHHHHHHTPPPPTTTGGG--S-HHHHHHHHHHHHHHTT--HHHHHHHHT---GGGS-SHHHHHHHHHHHHTT--TTSHHHHHHHHHHHHHTTS--

InterPro domains:
  IPR003690 Transcription termination factor, mitochondrial/chloroplastic [PF02536] (1-98)

Sequence (100 aa):
DFVKEVIEADTRGSKFEMSCISLLEGSVHENKIRNVLVLRELGVPQRLLFSLLISDRQIVCGRERFEESLQKVVEMGFDPKTSKFVYALHAVYQLSDKAI

Radius of gyration: 13.33 Å; chains: 1; bounding box: 31×40×29 Å